Protein AF-A0A972CD49-F1 (afdb_monomer)

Foldseek 3Di:
DVVVVQVPDPPPDPVVVLVVVLVVLVVVLVVQALQAPQLLLVLVLLVVQVQADLVSFAACVRSVNVPPVSNVVCPPPPHPSCVFKPKDQPCPPPPPVVVVPVVVVDPDSRRITIGGHPVCVVVSCVRRVPDGQDNVNSVVSSVVSVVVVVCCVPVVVVVVVVVVVVVVVVCVVVVD

Radius of gyration: 26.84 Å; Cα contacts (8 Å, |Δi|>4): 143; chains: 1; bounding box: 50×37×86 Å

Sequence (176 aa):
MIFSELLTSPEMSLELVLWSMFAGIIAASFMAVYNRHVPGKIVRLLYSREAHSPADSLTLEELGVAKNLLIRWSLRRGSSLLKVVHEFDPFAGNAALRAANPKSRKRNLRLLRFYIPPEVHERAEFMYIREGTSLLMALISVAVFLGVVFFCLVAIPGLIDLLTALFREIEIFFGV

Solvent-accessible surface area (backbone atoms only — not comparable to fu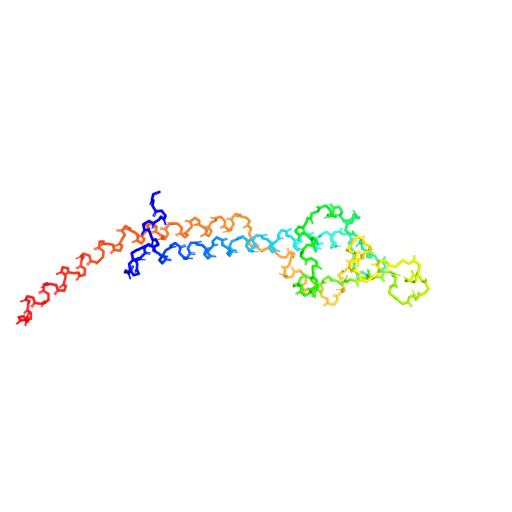ll-atom values): 10124 Å² total; per-residue (Å²): 118,71,75,65,58,67,76,69,57,90,62,91,45,70,65,56,56,52,53,53,52,50,52,50,52,52,54,51,36,53,50,49,42,46,57,48,58,38,53,15,48,54,53,51,51,38,59,76,64,66,14,45,39,84,87,51,37,42,30,34,63,83,70,71,48,63,84,41,63,66,46,60,55,45,64,38,91,90,33,78,50,58,78,42,41,44,80,44,54,92,59,72,87,42,69,72,67,45,66,78,41,88,66,69,88,54,88,53,66,74,73,33,21,38,22,36,47,74,92,37,42,66,60,42,36,68,72,43,64,49,89,71,72,44,72,65,54,40,50,48,54,53,53,52,49,52,51,50,52,53,46,48,70,61,49,47,59,58,50,50,53,53,51,52,51,51,51,52,52,50,36,66,73,70,72,108

Secondary structure (DSSP, 8-state):
-HHHHTTT-SS--HHHHHHHHHHHHHHHHHHHHHHHHTHHHHHHHHHHTT--SSTT-EETTTTT-TT-HHHHHHTSTT-GGGGTSEEE-TTTT-HHHHHT-TTTTS--TTT-EEE--GGGHHHHIIIIIS----HHHHHHHHHHHHHHHHHHHHHHHHHHHHHHHHHHHHHHHHT-

pLDDT: mean 77.52, std 11.03, range [45.72, 91.62]

Structure (mmCIF, N/CA/C/O backbone):
data_AF-A0A972CD49-F1
#
_entry.id   AF-A0A972CD49-F1
#
loop_
_atom_site.group_PDB
_atom_site.id
_atom_site.type_symbol
_atom_site.label_atom_id
_atom_site.label_alt_id
_atom_site.label_comp_id
_atom_site.label_asym_id
_atom_site.label_entity_id
_atom_site.label_seq_id
_atom_site.pdbx_PDB_ins_code
_atom_site.Cartn_x
_atom_site.Cartn_y
_atom_site.Cartn_z
_atom_site.occupancy
_atom_site.B_iso_or_equiv
_atom_site.auth_seq_id
_atom_site.auth_comp_id
_atom_site.auth_asym_id
_atom_site.auth_atom_id
_atom_site.pdbx_PDB_model_num
ATOM 1 N N . MET A 1 1 ? -20.581 20.398 13.019 1.00 45.72 1 MET A N 1
ATOM 2 C CA . MET A 1 1 ? -20.721 20.790 14.435 1.00 45.72 1 MET A CA 1
ATOM 3 C C . MET A 1 1 ? -19.958 19.834 15.356 1.00 45.72 1 MET A C 1
ATOM 5 O O . MET A 1 1 ? -19.209 20.319 16.179 1.00 45.72 1 MET A O 1
ATOM 9 N N . ILE A 1 2 ? -20.005 18.513 15.124 1.00 57.56 2 ILE A N 1
ATOM 10 C CA . ILE A 1 2 ? -19.281 17.486 15.915 1.00 57.56 2 ILE A CA 1
ATOM 11 C C . ILE A 1 2 ? -17.739 17.622 15.858 1.00 57.56 2 ILE A C 1
ATOM 13 O O . ILE A 1 2 ? -17.057 17.519 16.867 1.00 57.56 2 ILE A O 1
ATOM 17 N N . PHE A 1 3 ? -17.166 17.916 14.685 1.00 51.25 3 PHE A N 1
ATOM 18 C CA . PHE A 1 3 ? -15.704 17.890 14.481 1.00 51.25 3 PHE A CA 1
ATOM 19 C C . PHE A 1 3 ? -14.930 19.020 15.189 1.00 51.25 3 PHE A C 1
ATOM 21 O O . PHE A 1 3 ? -13.738 18.886 15.447 1.00 51.25 3 PHE A O 1
ATOM 28 N N . SER A 1 4 ? -15.589 20.148 15.464 1.00 53.38 4 SER A N 1
ATOM 29 C CA . SER A 1 4 ? -14.975 21.320 16.100 1.00 53.38 4 SER A CA 1
ATOM 30 C C . SER A 1 4 ? -14.944 21.211 17.625 1.00 53.38 4 SER A C 1
ATOM 32 O O . SER A 1 4 ? -13.962 21.632 18.229 1.00 53.38 4 SER A O 1
ATOM 34 N N . GLU A 1 5 ? -15.971 20.606 18.231 1.00 58.91 5 GLU A N 1
ATOM 35 C CA . GLU A 1 5 ? -16.025 20.376 19.683 1.00 58.91 5 GLU A CA 1
ATOM 36 C C . GLU A 1 5 ? -15.025 19.295 20.122 1.00 58.91 5 GLU A C 1
ATOM 38 O O . GLU A 1 5 ? -14.377 19.437 21.156 1.00 58.91 5 GLU A O 1
ATOM 43 N N . LEU A 1 6 ? -14.783 18.292 19.269 1.00 53.88 6 LEU A N 1
ATOM 44 C CA . LEU A 1 6 ? -13.798 17.229 19.504 1.00 53.88 6 LEU A CA 1
ATOM 45 C C . LEU A 1 6 ? -12.354 17.741 19.678 1.00 53.88 6 LEU A C 1
ATOM 47 O O . LEU A 1 6 ? -11.553 17.135 20.384 1.00 53.88 6 LEU A O 1
ATOM 51 N N . LEU A 1 7 ? -11.999 18.843 19.012 1.00 54.44 7 LEU A N 1
ATOM 52 C CA . LEU A 1 7 ? -10.638 19.394 19.022 1.00 54.44 7 LEU A CA 1
ATOM 53 C C . LEU A 1 7 ? -10.369 20.342 20.204 1.00 54.44 7 LEU A C 1
ATOM 55 O O . LEU A 1 7 ? -9.234 20.789 20.357 1.00 54.44 7 LEU A O 1
ATOM 59 N N . THR A 1 8 ? -11.384 20.680 21.011 1.00 56.78 8 THR A N 1
ATOM 60 C CA . THR A 1 8 ? -11.285 21.734 22.042 1.00 56.78 8 THR A CA 1
ATOM 61 C C . THR A 1 8 ? -11.463 21.264 23.488 1.00 56.78 8 THR A C 1
ATOM 63 O O . THR A 1 8 ? -11.230 22.061 24.397 1.00 56.78 8 THR A O 1
ATOM 66 N N . SER A 1 9 ? -11.797 19.996 23.747 1.00 51.41 9 SER A N 1
ATOM 67 C CA . SER A 1 9 ? -11.865 19.458 25.114 1.00 51.41 9 SER A CA 1
ATOM 68 C C . SER A 1 9 ? -10.477 19.012 25.631 1.00 51.41 9 SER A C 1
ATOM 70 O O . SER A 1 9 ? -9.834 18.196 24.971 1.00 51.41 9 SER A O 1
ATOM 72 N N . PRO A 1 10 ? -10.008 19.510 26.797 1.00 57.31 10 PRO A N 1
ATOM 73 C CA . PRO A 1 10 ? -8.659 19.255 27.327 1.00 57.31 10 PRO A CA 1
ATOM 74 C C . PRO A 1 10 ? -8.485 17.890 28.023 1.00 57.31 10 PRO A C 1
ATOM 76 O O . PRO A 1 10 ? -7.359 17.489 28.307 1.00 57.31 10 PRO A O 1
ATOM 79 N N . GLU A 1 11 ? -9.571 17.153 28.260 1.00 57.53 11 GLU A N 1
ATOM 80 C CA . GLU A 1 11 ? -9.544 15.752 28.689 1.00 57.53 11 GLU A CA 1
ATOM 81 C C . GLU A 1 11 ? -9.317 14.877 27.442 1.00 57.53 11 GLU A C 1
ATOM 83 O O . GLU A 1 11 ? -10.042 15.043 26.458 1.00 57.53 11 GLU A O 1
ATOM 88 N N . MET A 1 12 ? -8.348 13.949 27.429 1.00 61.06 12 MET A N 1
ATOM 89 C CA . MET A 1 12 ? -8.206 12.998 26.311 1.00 61.06 12 MET A CA 1
ATOM 90 C C . MET A 1 12 ? -9.439 12.088 26.246 1.00 61.06 12 MET A C 1
ATOM 92 O O . MET A 1 12 ? -9.473 11.015 26.849 1.00 61.06 12 MET A O 1
ATOM 96 N N . SER A 1 13 ? -10.470 12.530 25.530 1.00 74.62 13 SER A N 1
ATOM 97 C CA . SER A 1 13 ? -11.718 11.798 25.411 1.00 74.62 13 SER A CA 1
ATOM 98 C C . SER A 1 13 ? -11.481 10.520 24.608 1.00 74.62 13 SER A C 1
ATOM 100 O O . SER A 1 13 ? -10.757 10.498 23.608 1.00 74.62 13 SER A O 1
ATOM 102 N N . LEU A 1 14 ? -12.109 9.429 25.047 1.00 72.94 14 LEU A N 1
ATOM 103 C CA . LEU A 1 14 ? -12.148 8.151 24.333 1.00 72.94 14 LEU A CA 1
ATOM 104 C C . LEU A 1 14 ? -12.522 8.345 22.850 1.00 72.94 14 LEU A C 1
ATOM 106 O O . LEU A 1 14 ? -12.003 7.657 21.976 1.00 72.94 14 LEU A O 1
ATOM 110 N N . 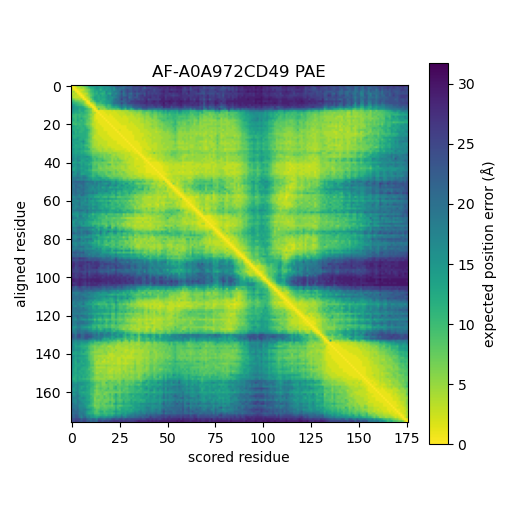GLU A 1 15 ? -13.339 9.355 22.559 1.00 75.31 15 GLU A N 1
ATOM 111 C CA . GLU A 1 15 ? -13.686 9.778 21.208 1.00 75.31 15 GLU A CA 1
ATOM 112 C C . GLU A 1 15 ? -12.462 10.197 20.368 1.00 75.31 15 GLU A C 1
ATOM 114 O O . GLU A 1 15 ? -12.288 9.698 19.254 1.00 75.31 15 GLU A O 1
ATOM 119 N N . LEU A 1 16 ? -11.565 11.042 20.894 1.00 80.56 16 LEU A N 1
ATOM 120 C CA . LEU A 1 16 ? -10.356 11.482 20.182 1.00 80.56 16 LEU A CA 1
ATOM 121 C C . LEU A 1 16 ? -9.418 10.304 19.868 1.00 80.56 16 LEU A C 1
ATOM 123 O O . LEU A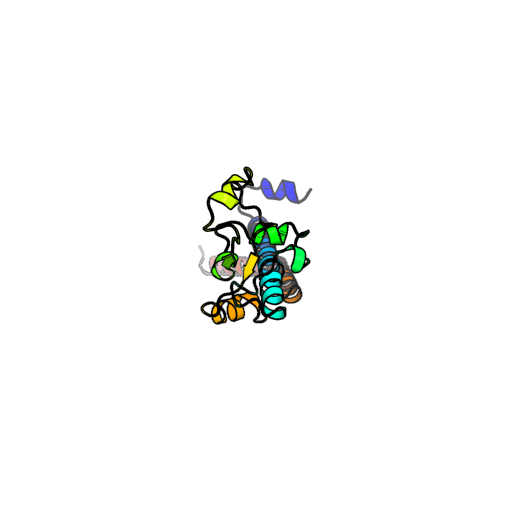 1 16 ? -8.867 10.212 18.765 1.00 80.56 16 L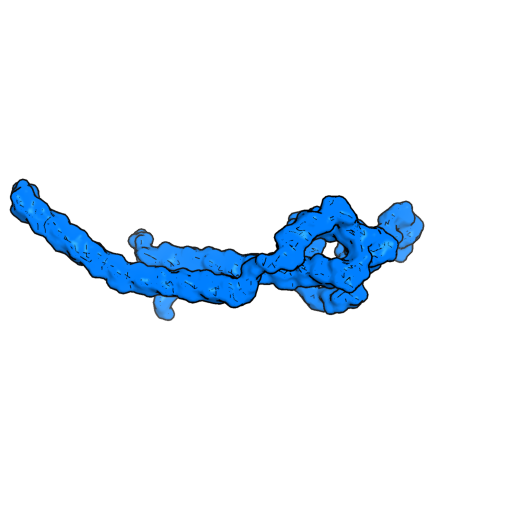EU A O 1
ATOM 127 N N . VAL A 1 17 ? -9.272 9.371 20.816 1.00 83.56 17 VAL A N 1
ATOM 128 C CA . VAL A 1 17 ? -8.477 8.148 20.625 1.00 83.56 17 VAL A CA 1
ATOM 129 C C . VAL A 1 17 ? -9.060 7.309 19.488 1.00 83.56 17 VAL A C 1
ATOM 131 O O . VAL A 1 17 ? -8.327 6.939 18.565 1.00 83.56 17 VAL A O 1
ATOM 134 N N . LEU A 1 18 ? -10.375 7.077 19.495 1.00 83.44 18 LEU A N 1
ATOM 135 C CA . LEU A 1 18 ? -11.063 6.298 18.462 1.00 83.44 18 LEU A CA 1
ATOM 136 C C . LEU A 1 18 ? -10.937 6.944 17.075 1.00 83.44 18 LEU A C 1
ATOM 138 O O . LEU A 1 18 ? -10.644 6.243 16.103 1.00 83.44 18 LEU A O 1
ATOM 142 N N . TRP A 1 19 ? -11.073 8.269 16.975 1.00 81.44 19 TRP A N 1
ATOM 143 C CA . TRP A 1 19 ? -10.892 8.991 15.710 1.00 81.44 19 TRP A CA 1
ATOM 144 C C . TRP A 1 19 ? -9.453 8.930 15.187 1.00 81.44 19 TRP A C 1
ATOM 146 O O . TRP A 1 19 ? -9.248 8.760 13.981 1.00 81.44 19 TRP A O 1
ATOM 156 N N . SER A 1 20 ? -8.449 9.009 16.067 1.00 86.94 20 SER A N 1
ATOM 157 C CA . SER A 1 20 ? -7.043 8.878 15.660 1.00 86.94 20 SER A CA 1
ATOM 158 C C . SER A 1 20 ? -6.723 7.471 15.131 1.00 86.94 20 SER A C 1
ATOM 160 O O . SER A 1 20 ? -6.082 7.327 14.085 1.00 86.94 20 SER A O 1
ATOM 162 N N . MET A 1 21 ? -7.249 6.427 15.784 1.00 85.94 21 MET A N 1
ATOM 163 C CA . MET A 1 21 ? -7.128 5.042 15.323 1.00 85.94 21 MET A CA 1
ATOM 164 C C . MET A 1 21 ? -7.852 4.828 13.992 1.00 85.94 21 MET A C 1
ATOM 166 O O . MET A 1 21 ? -7.298 4.205 13.083 1.00 85.94 21 MET A O 1
ATOM 170 N N . PHE A 1 22 ? -9.054 5.393 13.844 1.00 86.06 22 PHE A N 1
ATOM 171 C CA . PHE A 1 22 ? -9.818 5.333 12.600 1.00 86.06 22 PHE A CA 1
ATOM 172 C C . PHE A 1 22 ? -9.036 5.930 11.427 1.00 86.06 22 PHE A C 1
ATOM 174 O O . PHE A 1 22 ? -8.904 5.294 10.378 1.00 86.06 22 PHE A O 1
ATOM 181 N N . ALA A 1 23 ? -8.450 7.114 11.620 1.00 87.31 23 ALA A N 1
ATOM 182 C CA . ALA A 1 23 ? -7.615 7.757 10.611 1.00 87.31 23 ALA A CA 1
ATOM 183 C C . ALA A 1 23 ? -6.408 6.882 10.225 1.00 87.31 23 ALA A C 1
ATOM 185 O O . ALA A 1 23 ? -6.115 6.722 9.036 1.00 87.31 23 ALA A O 1
ATOM 186 N N . GLY A 1 24 ? -5.750 6.257 11.209 1.00 90.69 24 GLY A N 1
ATOM 187 C CA . GLY A 1 24 ? -4.644 5.324 10.975 1.00 90.69 24 GLY A CA 1
ATOM 188 C C . GLY A 1 24 ? -5.053 4.104 10.145 1.00 90.69 24 GLY A C 1
ATOM 189 O O . GLY A 1 24 ? -4.356 3.734 9.198 1.00 90.69 24 GLY A O 1
ATOM 190 N N . ILE A 1 25 ? -6.212 3.513 10.437 1.00 89.38 25 ILE A N 1
ATOM 191 C CA . ILE A 1 25 ? -6.727 2.333 9.725 1.00 89.38 25 ILE A CA 1
ATOM 192 C C . ILE A 1 25 ? -7.148 2.677 8.303 1.00 89.38 25 ILE A C 1
ATOM 194 O O . ILE A 1 25 ? -6.857 1.911 7.379 1.00 89.38 25 ILE A O 1
ATOM 198 N N . ILE A 1 26 ? -7.774 3.837 8.097 1.00 87.75 26 ILE A N 1
ATOM 199 C CA . ILE A 1 26 ? -8.073 4.335 6.753 1.00 87.75 26 ILE A CA 1
ATOM 200 C C . ILE A 1 26 ? -6.772 4.491 5.960 1.00 87.75 26 ILE A C 1
ATOM 202 O O . ILE A 1 26 ? -6.656 3.948 4.859 1.00 87.75 26 ILE A O 1
ATOM 206 N N . ALA A 1 27 ? -5.775 5.179 6.523 1.00 89.12 27 ALA A N 1
ATOM 207 C CA . ALA A 1 27 ? -4.492 5.393 5.859 1.00 89.12 27 ALA A CA 1
ATOM 208 C C . ALA A 1 27 ? -3.786 4.066 5.522 1.00 89.12 27 ALA A C 1
ATOM 210 O O . ALA A 1 27 ? -3.308 3.886 4.398 1.00 89.12 27 ALA A O 1
ATOM 211 N N . ALA A 1 28 ? -3.776 3.110 6.455 1.00 87.44 28 ALA A N 1
ATOM 212 C CA . ALA A 1 28 ? -3.213 1.778 6.248 1.00 87.44 28 ALA A CA 1
ATOM 213 C C . ALA A 1 28 ? -3.956 0.999 5.151 1.00 87.44 28 ALA A C 1
ATOM 215 O O . ALA A 1 28 ? -3.322 0.399 4.281 1.00 87.44 28 ALA A O 1
ATOM 216 N N . SER A 1 29 ? -5.288 1.065 5.140 1.00 85.38 29 SER A N 1
ATOM 217 C CA . SER A 1 29 ? -6.132 0.418 4.129 1.00 85.38 29 SER A CA 1
ATOM 218 C C . SER A 1 29 ? -5.855 0.982 2.736 1.00 85.38 29 SER A C 1
ATOM 220 O O . SER A 1 29 ? -5.619 0.221 1.794 1.00 85.38 29 SER A O 1
ATOM 222 N N . PHE A 1 30 ? -5.786 2.312 2.605 1.00 86.06 30 PHE A N 1
ATOM 223 C CA . PHE A 1 30 ? -5.401 2.964 1.352 1.00 86.06 30 PHE A CA 1
ATOM 224 C C . PHE A 1 30 ? -4.001 2.543 0.897 1.00 86.06 30 PHE A C 1
ATOM 226 O O . PHE A 1 30 ? -3.817 2.224 -0.279 1.00 86.06 30 PHE A O 1
ATOM 233 N N . MET A 1 31 ? -3.026 2.482 1.809 1.00 84.81 31 MET A N 1
ATOM 234 C CA . MET A 1 31 ? -1.665 2.044 1.486 1.00 84.81 31 MET A CA 1
ATOM 235 C C . MET A 1 31 ? -1.598 0.578 1.043 1.00 84.81 31 MET A C 1
ATOM 237 O O . MET A 1 31 ? -0.905 0.264 0.072 1.00 84.81 31 MET A O 1
ATOM 241 N N . ALA A 1 32 ? -2.339 -0.319 1.694 1.00 84.44 32 ALA A N 1
ATOM 242 C CA . ALA A 1 32 ? -2.411 -1.727 1.310 1.00 84.44 32 ALA A CA 1
ATOM 243 C C . ALA A 1 32 ? -3.001 -1.891 -0.102 1.00 84.44 32 ALA A C 1
ATOM 245 O O . ALA A 1 32 ? -2.435 -2.583 -0.956 1.00 84.44 32 ALA A O 1
ATOM 246 N N . VAL A 1 33 ? -4.098 -1.183 -0.381 1.00 83.12 33 VAL A N 1
ATOM 247 C CA . VAL A 1 33 ? -4.743 -1.174 -1.699 1.00 83.12 33 VAL A CA 1
ATOM 248 C C . VAL A 1 33 ? -3.824 -0.584 -2.767 1.00 83.12 33 VAL A C 1
ATOM 250 O O . VAL A 1 33 ? -3.688 -1.175 -3.846 1.00 83.12 33 VAL A O 1
ATOM 253 N N . TYR A 1 34 ? -3.168 0.540 -2.470 1.00 83.81 34 TYR A N 1
ATOM 254 C CA . TYR A 1 34 ? -2.211 1.192 -3.359 1.00 83.81 34 TYR A CA 1
ATOM 255 C C . TYR A 1 34 ? -1.065 0.246 -3.732 1.00 83.81 34 TYR A C 1
ATOM 257 O O . TYR A 1 34 ? -0.816 0.033 -4.921 1.00 83.81 34 TYR A O 1
ATOM 265 N N . ASN A 1 35 ? -0.425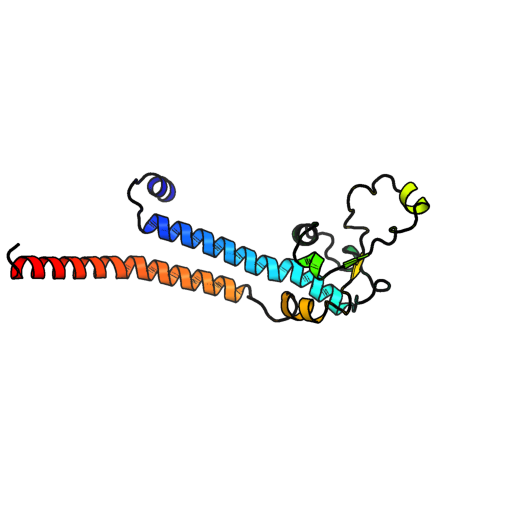 -0.385 -2.741 1.00 80.88 35 ASN A N 1
ATOM 266 C CA . ASN A 1 35 ? 0.678 -1.323 -2.964 1.00 80.88 35 ASN A CA 1
ATOM 267 C C . ASN A 1 35 ? 0.254 -2.537 -3.804 1.00 80.88 35 ASN A C 1
ATOM 269 O O . ASN A 1 35 ? 1.044 -3.039 -4.599 1.00 80.88 35 ASN A O 1
ATOM 273 N N . ARG A 1 36 ? -1.000 -2.988 -3.715 1.00 79.94 36 ARG A N 1
ATOM 274 C CA . ARG A 1 36 ? -1.480 -4.081 -4.573 1.00 79.94 36 ARG A CA 1
ATOM 275 C C . ARG A 1 36 ? -1.748 -3.646 -6.013 1.00 79.94 36 ARG A C 1
ATOM 277 O O . ARG A 1 36 ? -1.417 -4.383 -6.945 1.00 79.94 36 ARG A O 1
ATOM 284 N N . HIS A 1 37 ? -2.410 -2.507 -6.208 1.00 79.56 37 HIS A N 1
ATOM 285 C CA . HIS A 1 37 ? -2.939 -2.127 -7.524 1.00 79.56 37 HIS A CA 1
ATOM 286 C C . HIS A 1 37 ? -1.933 -1.374 -8.380 1.00 79.56 37 HIS A C 1
ATOM 288 O O . HIS A 1 37 ? -1.977 -1.488 -9.602 1.00 79.56 37 HIS A O 1
ATOM 294 N N . VAL A 1 38 ? -1.042 -0.599 -7.766 1.00 84.19 38 VAL A N 1
ATOM 295 C CA . VAL A 1 38 ? -0.147 0.286 -8.510 1.00 84.19 38 VAL A CA 1
ATOM 296 C C . VAL A 1 38 ? 1.137 -0.450 -8.910 1.00 84.19 38 VAL A C 1
ATOM 298 O O . VAL A 1 38 ? 1.273 -0.757 -10.096 1.00 84.19 38 VAL A O 1
ATOM 301 N N . PRO A 1 39 ? 2.049 -0.822 -7.989 1.00 81.06 39 PRO A N 1
ATOM 302 C CA . PRO A 1 39 ? 3.258 -1.547 -8.367 1.00 81.06 39 PRO A CA 1
ATOM 303 C C . PRO A 1 39 ? 2.952 -2.988 -8.805 1.00 81.06 39 PRO A C 1
ATOM 305 O O . PRO A 1 39 ? 3.534 -3.461 -9.779 1.00 81.06 39 PRO A O 1
ATOM 308 N N . GLY A 1 40 ? 1.972 -3.654 -8.180 1.00 81.38 40 GLY A N 1
ATOM 309 C CA . GLY A 1 40 ? 1.590 -5.020 -8.548 1.00 81.38 40 GLY A CA 1
ATOM 310 C C . GLY A 1 40 ? 1.064 -5.161 -9.980 1.00 81.38 40 GLY A C 1
ATOM 311 O O . GLY A 1 40 ? 1.345 -6.161 -10.635 1.00 81.38 40 GLY A O 1
ATOM 312 N N . LYS A 1 41 ? 0.363 -4.149 -10.515 1.00 83.69 41 LYS A N 1
ATOM 313 C CA . LYS A 1 41 ? -0.100 -4.163 -11.913 1.00 83.69 41 LYS A CA 1
ATOM 314 C C . LYS A 1 41 ? 1.065 -4.126 -12.900 1.00 83.69 41 LYS A C 1
ATOM 316 O O . LYS A 1 41 ? 1.012 -4.820 -13.906 1.00 83.69 41 LYS A O 1
ATOM 321 N N . ILE A 1 42 ? 2.112 -3.351 -12.612 1.00 86.06 42 ILE A N 1
ATOM 322 C CA . ILE A 1 42 ? 3.301 -3.256 -13.474 1.00 86.06 42 ILE A CA 1
ATOM 323 C C . ILE A 1 42 ? 4.028 -4.599 -13.505 1.00 86.06 42 ILE A C 1
ATOM 325 O O . ILE A 1 42 ? 4.308 -5.110 -14.583 1.00 86.06 42 ILE A O 1
ATOM 329 N N . VAL A 1 43 ? 4.279 -5.185 -12.330 1.00 85.50 43 VAL A N 1
ATOM 330 C CA . VAL A 1 43 ? 4.981 -6.471 -12.212 1.00 85.50 43 VAL A CA 1
ATOM 331 C C . VAL A 1 43 ? 4.214 -7.576 -12.935 1.00 85.50 43 VAL A C 1
ATOM 333 O O . VAL A 1 43 ? 4.799 -8.283 -13.746 1.00 85.50 43 VAL A O 1
ATOM 336 N N . ARG A 1 44 ? 2.894 -7.678 -12.726 1.00 85.38 44 ARG A N 1
ATOM 337 C CA . ARG A 1 44 ? 2.058 -8.671 -13.422 1.00 85.38 44 ARG A CA 1
ATOM 338 C C . ARG A 1 44 ? 2.026 -8.466 -14.936 1.00 85.38 44 ARG A C 1
ATOM 340 O O . ARG A 1 44 ? 2.033 -9.449 -15.665 1.00 85.38 44 ARG A O 1
ATOM 347 N N . LEU A 1 45 ? 2.015 -7.218 -15.414 1.00 84.62 45 LEU A N 1
ATOM 348 C CA . LEU A 1 45 ? 2.070 -6.935 -16.851 1.00 84.62 45 LEU A CA 1
ATOM 349 C C . LEU A 1 45 ? 3.425 -7.312 -17.459 1.00 84.62 45 LEU A C 1
ATOM 351 O O . LEU A 1 45 ? 3.448 -7.917 -18.527 1.00 84.62 45 LEU A O 1
ATOM 355 N N . LEU A 1 46 ? 4.531 -7.012 -16.774 1.00 85.94 46 LEU A N 1
ATOM 356 C CA . LEU A 1 46 ? 5.873 -7.417 -17.205 1.00 85.94 46 LEU A CA 1
ATOM 357 C C . LEU A 1 46 ? 6.010 -8.944 -17.256 1.00 85.94 46 LEU A C 1
ATOM 359 O O . LEU A 1 46 ? 6.509 -9.468 -18.244 1.00 85.94 46 LEU A O 1
ATOM 363 N N . TYR A 1 47 ? 5.482 -9.651 -16.253 1.00 84.44 47 TYR A N 1
ATOM 364 C CA . TYR A 1 47 ? 5.418 -11.115 -16.254 1.00 84.44 47 TYR A CA 1
ATOM 365 C C . TYR A 1 47 ? 4.543 -11.669 -17.383 1.00 84.44 47 TYR A C 1
ATOM 367 O O . TYR A 1 47 ? 4.950 -12.590 -18.075 1.00 84.44 47 TYR A O 1
ATOM 375 N N . SER A 1 48 ? 3.364 -11.086 -17.626 1.00 84.69 48 SER A N 1
ATOM 376 C CA . SER A 1 48 ? 2.467 -11.540 -18.704 1.00 84.69 48 SER A CA 1
ATOM 377 C C . SER A 1 48 ? 3.035 -11.347 -20.113 1.00 84.69 48 SER A C 1
ATOM 379 O O . SER A 1 48 ? 2.510 -11.904 -21.071 1.00 84.69 48 SER A O 1
ATOM 381 N N . ARG A 1 49 ? 4.067 -10.509 -20.247 1.00 85.06 49 ARG A N 1
ATOM 382 C CA . ARG A 1 49 ? 4.765 -10.222 -21.502 1.00 85.06 49 ARG A CA 1
ATOM 383 C C . ARG A 1 49 ? 6.166 -10.839 -21.541 1.00 85.06 49 ARG A C 1
ATOM 385 O O . ARG A 1 49 ? 6.927 -10.486 -22.431 1.00 85.06 49 ARG A O 1
ATOM 392 N N . GLU A 1 50 ? 6.494 -11.698 -20.573 1.00 83.12 50 GLU A N 1
ATOM 393 C CA . GLU A 1 50 ? 7.771 -12.419 -20.469 1.00 83.12 50 GLU A CA 1
ATOM 394 C C . GLU A 1 50 ? 9.012 -11.503 -20.506 1.00 83.12 50 GLU A C 1
ATOM 396 O O . GLU A 1 50 ? 10.088 -11.890 -20.956 1.00 83.12 50 GLU A O 1
ATOM 401 N N . ALA A 1 51 ? 8.884 -10.272 -19.995 1.00 82.94 51 ALA A N 1
ATOM 402 C CA . ALA A 1 51 ? 9.951 -9.268 -19.990 1.00 82.94 51 ALA A CA 1
ATOM 403 C C . ALA A 1 51 ? 10.998 -9.556 -18.893 1.00 82.94 51 ALA A C 1
ATOM 405 O O . ALA A 1 51 ? 11.094 -8.840 -17.886 1.00 82.94 51 ALA A O 1
ATOM 406 N N . HIS A 1 52 ? 11.769 -10.628 -19.089 1.00 82.31 52 HIS A N 1
ATOM 407 C CA . HIS A 1 52 ? 12.738 -11.167 -18.125 1.00 82.31 52 HIS A CA 1
ATOM 408 C C . HIS A 1 52 ? 14.198 -10.862 -18.470 1.00 82.31 52 HIS A C 1
ATOM 410 O O . HIS A 1 52 ? 15.108 -11.119 -17.681 1.00 82.31 52 HIS A O 1
ATOM 416 N N . SER A 1 53 ? 14.431 -10.277 -19.643 1.00 78.94 53 SER A N 1
ATOM 417 C CA . SER A 1 53 ? 15.759 -9.937 -20.136 1.00 78.94 53 SER A CA 1
ATOM 418 C C . SER A 1 53 ? 15.842 -8.456 -20.539 1.00 78.94 53 SER A C 1
ATOM 420 O O . SER A 1 53 ? 14.820 -7.828 -20.830 1.00 78.94 53 SER A O 1
ATOM 422 N N . PRO A 1 54 ? 17.051 -7.868 -20.603 1.00 77.00 54 PRO A N 1
ATOM 423 C CA . PRO A 1 54 ? 17.235 -6.528 -21.159 1.00 77.00 54 PRO A CA 1
ATOM 424 C C . PRO A 1 54 ? 16.781 -6.410 -22.625 1.00 77.00 54 PRO A C 1
ATOM 426 O O . PRO A 1 54 ? 16.350 -5.332 -23.043 1.00 77.00 54 PRO A O 1
ATOM 429 N N . ALA A 1 55 ? 16.863 -7.503 -23.396 1.00 77.38 55 ALA A N 1
ATOM 430 C CA . ALA A 1 55 ? 16.446 -7.549 -24.798 1.00 77.38 55 ALA A CA 1
ATOM 431 C C . ALA A 1 55 ? 14.918 -7.454 -24.940 1.00 77.38 55 ALA A C 1
ATOM 433 O O . ALA A 1 55 ? 14.431 -6.732 -25.810 1.00 77.38 55 ALA A O 1
ATOM 434 N N . ASP A 1 56 ? 14.187 -8.070 -24.010 1.00 81.44 56 ASP A N 1
ATOM 435 C CA . ASP A 1 56 ? 12.717 -8.109 -23.970 1.00 81.44 56 ASP A CA 1
ATOM 436 C C . ASP A 1 56 ? 12.121 -6.985 -23.104 1.00 81.44 56 ASP A C 1
ATOM 438 O O . ASP A 1 56 ? 10.984 -7.052 -22.638 1.00 81.44 56 ASP A O 1
ATOM 442 N N . SER A 1 57 ? 12.905 -5.937 -22.840 1.00 81.44 57 SER A N 1
ATOM 443 C CA . SER A 1 57 ? 12.493 -4.834 -21.975 1.00 81.44 57 SER A CA 1
ATOM 444 C C . SER A 1 57 ? 11.401 -3.971 -22.619 1.00 81.44 57 SER A C 1
ATOM 446 O O . SER A 1 57 ? 11.479 -3.580 -23.786 1.00 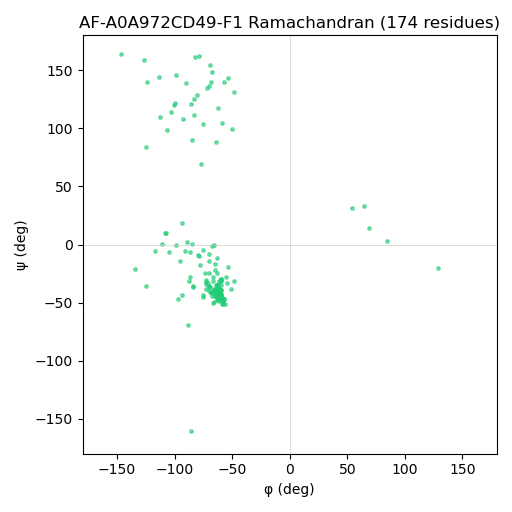81.44 57 SER A O 1
ATOM 448 N N . LEU A 1 58 ? 10.388 -3.607 -21.829 1.00 83.00 58 LEU A N 1
ATOM 449 C CA . LEU A 1 58 ? 9.203 -2.893 -22.318 1.00 83.00 58 LEU A CA 1
ATOM 450 C C . LEU A 1 58 ? 9.114 -1.478 -21.754 1.00 83.00 58 LEU A C 1
ATOM 452 O O . LEU A 1 58 ? 9.447 -1.212 -20.596 1.00 83.00 58 LEU A O 1
ATOM 456 N N . THR A 1 59 ? 8.627 -0.553 -22.571 1.00 84.38 59 THR A N 1
ATOM 457 C CA . THR A 1 59 ? 8.312 0.816 -22.145 1.00 84.38 59 THR A CA 1
ATOM 458 C C . THR A 1 59 ? 6.939 0.887 -21.471 1.00 84.38 59 THR A C 1
ATOM 460 O O . THR A 1 59 ? 6.063 0.042 -21.661 1.00 84.38 59 THR A O 1
ATOM 463 N N . LEU A 1 60 ? 6.693 1.954 -20.702 1.00 81.94 60 LEU A N 1
ATOM 464 C CA . LEU A 1 60 ? 5.374 2.192 -20.092 1.00 81.94 60 LEU A CA 1
ATOM 465 C C . LEU A 1 60 ? 4.256 2.411 -21.123 1.00 81.94 60 LEU A C 1
ATOM 467 O O . LEU A 1 60 ? 3.082 2.224 -20.790 1.00 81.94 60 LEU A O 1
ATOM 471 N N . GLU A 1 61 ? 4.605 2.853 -22.334 1.00 82.06 61 GLU A N 1
ATOM 472 C CA . GLU A 1 61 ? 3.659 3.049 -23.436 1.00 82.06 61 GLU A CA 1
ATOM 473 C C . GLU A 1 61 ? 3.251 1.697 -24.041 1.00 82.06 61 GLU A C 1
ATOM 475 O O . GLU A 1 61 ? 2.054 1.447 -24.174 1.00 82.06 61 GLU A O 1
ATOM 480 N N . GLU A 1 62 ? 4.203 0.783 -24.259 1.00 82.94 62 GLU A N 1
ATOM 481 C CA . GLU A 1 62 ? 3.939 -0.601 -24.701 1.00 82.94 62 GLU A CA 1
ATOM 482 C C . GLU A 1 62 ? 3.126 -1.402 -23.669 1.00 82.94 62 GLU A C 1
ATOM 484 O O . GLU A 1 62 ? 2.257 -2.197 -24.026 1.00 82.94 62 GLU A O 1
ATOM 489 N N . LEU A 1 63 ? 3.344 -1.146 -22.375 1.00 82.12 63 LEU A N 1
ATOM 490 C CA . LEU A 1 63 ? 2.575 -1.751 -21.279 1.00 82.12 63 LEU A CA 1
ATOM 491 C C . LEU A 1 63 ? 1.165 -1.140 -21.108 1.00 82.12 63 LEU A C 1
ATOM 493 O O . LEU A 1 63 ? 0.402 -1.590 -20.251 1.00 82.12 63 LEU A O 1
ATOM 497 N N . GLY A 1 64 ? 0.809 -0.092 -21.862 1.00 82.62 64 GLY A N 1
ATOM 498 C CA . GLY A 1 64 ? -0.504 0.565 -21.791 1.00 82.62 64 GLY A CA 1
ATOM 499 C C . GLY A 1 64 ? -0.773 1.332 -20.486 1.00 82.62 64 GLY A C 1
ATOM 500 O O . GLY A 1 64 ? -1.911 1.707 -20.201 1.00 82.62 64 GLY A O 1
ATOM 501 N N . VAL A 1 65 ? 0.258 1.582 -19.673 1.00 82.19 65 VAL A N 1
ATOM 502 C CA . VAL A 1 65 ? 0.144 2.203 -18.337 1.00 82.19 65 VAL A CA 1
ATOM 503 C C . VAL A 1 65 ? 0.737 3.610 -18.255 1.00 82.19 65 VAL A C 1
ATOM 505 O O . VAL A 1 65 ? 0.646 4.252 -17.208 1.00 82.19 65 VAL A O 1
ATOM 508 N N . ALA A 1 66 ? 1.277 4.140 -19.357 1.00 74.50 66 ALA A N 1
ATOM 509 C CA . ALA A 1 66 ? 1.929 5.452 -19.415 1.00 74.50 66 ALA A CA 1
ATOM 510 C C . ALA A 1 66 ? 1.067 6.633 -18.929 1.00 74.50 66 ALA A C 1
ATOM 512 O O . ALA A 1 66 ? 1.608 7.627 -18.439 1.00 74.50 66 ALA A O 1
ATOM 513 N N . LYS A 1 67 ? -0.265 6.542 -19.046 1.00 77.12 67 LYS A N 1
ATOM 514 C CA . LYS A 1 67 ? -1.193 7.606 -18.625 1.00 77.12 67 LYS A CA 1
ATOM 515 C C . LYS A 1 67 ? -1.420 7.652 -17.105 1.00 77.12 67 LYS A C 1
ATOM 517 O O . LYS A 1 67 ? -1.850 8.680 -16.590 1.00 77.12 67 LYS A O 1
ATOM 522 N N . ASN A 1 68 ? -1.101 6.585 -16.370 1.00 81.62 68 ASN A N 1
ATOM 523 C CA . ASN A 1 68 ? -1.406 6.493 -14.942 1.00 81.62 68 ASN A CA 1
ATOM 524 C C . ASN A 1 68 ? -0.334 7.191 -14.089 1.00 81.62 68 ASN A C 1
ATOM 526 O O . ASN A 1 68 ? 0.790 6.703 -13.950 1.00 81.62 68 ASN A O 1
ATOM 530 N N . LEU A 1 69 ? -0.696 8.310 -13.449 1.00 79.12 69 LEU A N 1
ATOM 531 C CA . LEU A 1 69 ? 0.229 9.078 -12.603 1.00 79.12 69 LEU A CA 1
ATOM 532 C C . LEU A 1 69 ? 0.747 8.277 -11.402 1.00 79.12 69 LEU A C 1
ATOM 534 O O . LEU A 1 69 ? 1.927 8.377 -11.076 1.00 79.12 69 LEU A O 1
ATOM 538 N N . LEU A 1 70 ? -0.102 7.458 -10.777 1.00 80.06 70 LEU A N 1
ATOM 539 C CA . LEU A 1 70 ? 0.278 6.644 -9.617 1.00 80.06 70 LEU A CA 1
ATOM 540 C C . LEU A 1 70 ? 1.371 5.626 -9.967 1.00 80.06 70 LEU A C 1
ATOM 542 O O . LEU A 1 70 ? 2.334 5.477 -9.227 1.00 80.06 70 LEU A O 1
ATOM 546 N N . ILE A 1 71 ? 1.267 4.996 -11.139 1.00 81.69 71 ILE A N 1
ATOM 547 C CA . ILE A 1 71 ? 2.267 4.057 -11.677 1.00 81.69 71 ILE A CA 1
ATOM 548 C C . ILE A 1 71 ? 3.589 4.787 -11.928 1.00 81.69 71 ILE A C 1
ATOM 550 O O . ILE A 1 71 ? 4.669 4.326 -11.564 1.00 81.69 71 ILE A O 1
ATOM 554 N N . ARG A 1 72 ? 3.519 5.990 -12.499 1.00 80.88 72 ARG A N 1
ATOM 555 C CA . ARG A 1 72 ? 4.708 6.820 -12.701 1.00 80.88 72 ARG A CA 1
ATOM 556 C C . ARG A 1 72 ? 5.358 7.226 -11.374 1.00 80.88 72 ARG A C 1
ATOM 558 O O . ARG A 1 72 ? 6.583 7.329 -11.297 1.00 80.88 72 ARG A O 1
ATOM 565 N N . TRP A 1 73 ? 4.550 7.448 -10.342 1.00 78.94 73 TRP A N 1
ATOM 566 C CA . TRP A 1 73 ? 5.020 7.776 -9.002 1.00 78.94 73 TRP A CA 1
ATOM 567 C C . TRP A 1 73 ? 5.630 6.564 -8.290 1.00 78.94 73 TRP A C 1
ATOM 569 O O . TRP A 1 73 ? 6.689 6.701 -7.679 1.00 78.94 73 TRP A O 1
ATOM 579 N N . SER A 1 74 ? 5.061 5.364 -8.458 1.00 81.38 74 SER A N 1
ATOM 580 C CA . SER A 1 74 ? 5.634 4.123 -7.919 1.00 81.38 74 SER A CA 1
ATOM 581 C C . SER A 1 74 ? 6.974 3.768 -8.550 1.00 81.38 74 SER A C 1
ATOM 583 O O . SER A 1 74 ? 7.760 3.053 -7.944 1.00 81.38 74 SER A O 1
ATOM 585 N N . LEU A 1 75 ? 7.270 4.283 -9.741 1.00 79.75 75 LEU A N 1
ATOM 586 C CA . LEU A 1 75 ? 8.565 4.112 -10.391 1.00 79.75 75 LEU A CA 1
ATOM 587 C C . LEU A 1 75 ? 9.599 5.151 -9.943 1.00 79.75 75 LEU A C 1
ATOM 589 O O . LEU A 1 75 ? 10.711 5.128 -10.456 1.00 79.75 75 LEU A O 1
ATOM 593 N N . ARG A 1 76 ? 9.294 6.094 -9.034 1.00 78.62 76 ARG A N 1
ATOM 594 C CA . ARG A 1 76 ? 10.254 7.081 -8.483 1.00 78.62 76 ARG A CA 1
ATOM 595 C C . ARG A 1 76 ? 11.500 6.398 -7.894 1.00 78.62 76 ARG A C 1
ATOM 597 O O . ARG A 1 76 ? 11.389 5.361 -7.255 1.00 78.62 76 ARG A O 1
ATOM 604 N N . ARG A 1 77 ? 12.681 7.021 -8.055 1.00 68.44 77 ARG A N 1
ATOM 605 C CA . ARG A 1 77 ? 13.934 6.569 -7.415 1.00 68.44 77 ARG A CA 1
ATOM 606 C C . ARG A 1 77 ? 13.726 6.307 -5.920 1.00 68.44 77 ARG A C 1
ATOM 608 O O . ARG A 1 77 ? 13.195 7.169 -5.221 1.00 68.44 77 ARG A O 1
ATOM 615 N N . GLY A 1 78 ? 14.181 5.143 -5.461 1.00 69.12 78 GLY A N 1
ATOM 616 C CA . GLY A 1 78 ? 14.078 4.715 -4.065 1.00 69.12 78 GLY A CA 1
ATOM 617 C C . GLY A 1 78 ? 12.750 4.053 -3.689 1.00 69.12 78 GLY A C 1
ATOM 618 O O . GLY A 1 78 ? 12.572 3.713 -2.522 1.00 69.12 78 GLY A O 1
ATOM 619 N N . SER A 1 79 ? 11.823 3.845 -4.633 1.00 78.38 79 SER A N 1
ATOM 620 C CA . SER A 1 79 ? 10.630 3.045 -4.351 1.00 78.38 79 SER A CA 1
ATOM 621 C C . SER A 1 79 ? 10.984 1.567 -4.154 1.00 78.38 79 SER A C 1
ATOM 623 O O . SER A 1 79 ? 11.974 1.063 -4.688 1.00 78.38 79 SER A O 1
ATOM 625 N N . SER A 1 80 ? 10.149 0.852 -3.399 1.00 75.81 80 SER A N 1
ATOM 626 C CA . SER A 1 80 ? 10.282 -0.598 -3.212 1.00 75.81 80 SER A CA 1
ATOM 627 C C . SER A 1 80 ? 10.186 -1.374 -4.528 1.00 75.81 80 SER A C 1
ATOM 629 O O . SER A 1 80 ? 10.867 -2.383 -4.676 1.00 75.81 80 SER A O 1
ATOM 631 N N . LEU A 1 81 ? 9.421 -0.866 -5.500 1.00 79.38 81 LEU A N 1
ATOM 632 C CA . LEU A 1 81 ? 9.245 -1.478 -6.817 1.00 79.38 81 LEU A CA 1
ATOM 633 C C . LEU A 1 81 ? 10.560 -1.563 -7.606 1.00 79.38 81 LEU A C 1
ATOM 635 O O . LEU A 1 81 ? 10.822 -2.577 -8.245 1.00 79.38 81 LEU A O 1
ATOM 639 N N . LEU A 1 82 ? 11.412 -0.536 -7.532 1.00 78.38 82 LEU A N 1
ATOM 640 C CA . LEU A 1 82 ? 12.705 -0.523 -8.234 1.00 78.38 82 LEU A CA 1
ATOM 641 C C . LEU A 1 82 ? 13.735 -1.504 -7.659 1.00 78.38 82 LEU A C 1
ATOM 643 O O . LEU A 1 82 ? 14.795 -1.683 -8.244 1.00 78.38 82 LEU A O 1
ATOM 647 N N . LYS A 1 83 ? 13.447 -2.141 -6.518 1.00 79.62 83 LYS A N 1
ATOM 648 C CA . LYS A 1 83 ? 14.273 -3.243 -5.997 1.00 79.62 83 LYS A CA 1
ATOM 649 C C . LYS A 1 83 ? 14.001 -4.571 -6.711 1.00 79.62 83 LYS A C 1
ATOM 651 O O . LYS A 1 83 ? 14.688 -5.546 -6.435 1.00 79.62 83 LYS A O 1
ATOM 656 N N . VAL A 1 84 ? 12.958 -4.618 -7.538 1.00 80.38 84 VAL A N 1
ATOM 657 C CA . VAL A 1 84 ? 12.481 -5.817 -8.238 1.00 80.38 84 VAL A CA 1
ATOM 658 C C . VAL A 1 84 ? 12.407 -5.576 -9.747 1.00 80.38 84 VAL A C 1
ATOM 660 O O . VAL A 1 84 ? 12.694 -6.467 -10.534 1.00 80.38 84 VAL A O 1
ATOM 663 N N . VAL A 1 85 ? 12.046 -4.364 -10.168 1.00 82.50 85 VAL A N 1
ATOM 664 C CA . VAL A 1 85 ? 12.010 -3.974 -11.580 1.00 82.50 85 VAL A CA 1
ATOM 665 C C . VAL A 1 85 ? 13.266 -3.177 -11.907 1.00 82.50 85 VAL A C 1
ATOM 667 O O . VAL A 1 85 ? 13.488 -2.109 -11.331 1.00 82.50 85 VAL A O 1
ATOM 670 N N . HIS A 1 86 ? 14.063 -3.677 -12.847 1.00 81.12 86 HIS A N 1
ATOM 671 C CA . HIS A 1 86 ? 15.285 -3.019 -13.288 1.00 81.12 86 HIS A CA 1
ATOM 672 C C . HIS A 1 86 ? 15.009 -2.067 -14.453 1.00 81.12 86 HIS A C 1
ATOM 674 O O . HIS A 1 86 ? 14.232 -2.353 -15.366 1.00 81.12 86 HIS A O 1
ATOM 680 N N . GLU A 1 87 ? 15.656 -0.904 -14.392 1.00 81.06 87 GLU A N 1
ATOM 681 C CA . GLU A 1 87 ? 15.635 0.110 -15.443 1.00 81.06 87 GLU A CA 1
ATOM 682 C C . GLU A 1 87 ? 16.730 -0.221 -16.465 1.00 81.06 87 GLU A C 1
ATOM 684 O O . GLU A 1 87 ? 17.913 -0.264 -16.121 1.00 81.06 87 GLU A O 1
ATOM 689 N N . PHE A 1 88 ? 16.348 -0.425 -17.723 1.00 77.00 88 PHE A N 1
ATOM 690 C CA . PHE A 1 88 ? 17.274 -0.433 -18.848 1.00 77.00 88 PHE A CA 1
ATOM 691 C C . PHE A 1 88 ? 17.133 0.890 -19.598 1.00 77.00 88 PHE A C 1
ATOM 693 O O . PHE A 1 88 ? 16.082 1.207 -20.165 1.00 77.00 88 PHE A O 1
ATOM 700 N N . ASP A 1 89 ? 18.196 1.689 -19.567 1.00 71.00 89 ASP A N 1
ATOM 701 C CA . ASP A 1 89 ? 18.306 2.875 -20.404 1.00 71.00 89 ASP A CA 1
ATOM 702 C C . ASP A 1 89 ? 19.039 2.476 -21.696 1.00 71.00 89 ASP A C 1
ATOM 704 O O . ASP A 1 89 ? 20.248 2.242 -21.648 1.00 71.00 89 ASP A O 1
ATOM 708 N N . PRO A 1 90 ? 18.352 2.400 -22.851 1.00 64.31 90 PRO A N 1
ATOM 709 C CA . PRO A 1 90 ? 18.982 2.038 -24.123 1.00 64.31 90 PRO A CA 1
ATOM 710 C C . PRO A 1 90 ? 20.056 3.044 -24.573 1.00 64.31 90 PRO A C 1
ATOM 712 O O . PRO A 1 90 ? 20.836 2.752 -25.476 1.00 64.31 90 PRO A O 1
ATOM 715 N N . PHE A 1 91 ? 20.134 4.219 -23.936 1.00 63.31 91 PHE A N 1
ATOM 716 C CA . PHE A 1 91 ? 21.162 5.231 -24.183 1.00 63.31 91 PHE A CA 1
ATOM 717 C C . PHE A 1 91 ? 22.304 5.193 -23.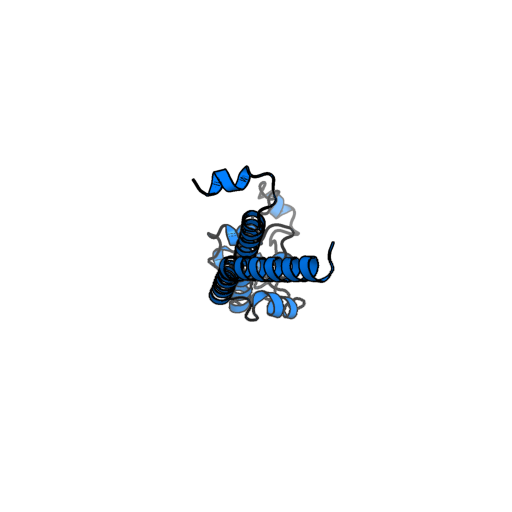150 1.00 63.31 91 PHE A C 1
ATOM 719 O O . PHE A 1 91 ? 23.248 5.991 -23.233 1.00 63.31 91 PHE A O 1
ATOM 726 N N . ALA A 1 92 ? 22.251 4.293 -22.160 1.00 58.75 92 ALA A N 1
ATOM 727 C CA . ALA A 1 92 ? 23.302 4.156 -21.165 1.00 58.75 92 ALA A CA 1
ATOM 728 C C . ALA A 1 92 ? 24.531 3.450 -21.744 1.00 58.75 92 ALA A C 1
ATOM 730 O O . ALA A 1 92 ? 24.553 2.241 -21.913 1.00 58.75 92 ALA A O 1
ATOM 731 N N . GLY A 1 93 ? 25.570 4.235 -22.038 1.00 56.38 93 GLY A N 1
ATOM 732 C CA . GLY A 1 93 ? 26.862 3.734 -22.520 1.00 56.38 93 GLY A CA 1
ATOM 733 C C . GLY A 1 93 ? 27.362 4.429 -23.784 1.00 56.38 93 GLY A C 1
ATOM 734 O O . GLY A 1 93 ? 28.563 4.457 -24.015 1.00 56.38 93 GLY A O 1
ATOM 735 N N . ASN A 1 94 ? 26.481 5.085 -24.548 1.00 65.06 94 ASN A N 1
ATOM 736 C CA . ASN A 1 94 ? 26.864 5.814 -25.759 1.00 65.06 94 ASN A CA 1
ATOM 737 C C . ASN A 1 94 ? 26.821 7.334 -25.539 1.00 65.06 94 ASN A C 1
ATOM 739 O O . ASN A 1 94 ? 25.767 7.971 -25.613 1.00 65.06 94 ASN A O 1
ATOM 743 N N . ALA A 1 95 ? 27.989 7.929 -25.273 1.00 61.78 95 ALA A N 1
ATOM 744 C CA . ALA A 1 95 ? 28.133 9.369 -25.036 1.00 61.78 95 ALA A CA 1
ATOM 745 C C . ALA A 1 95 ? 27.661 10.220 -26.234 1.00 61.78 95 ALA A C 1
ATOM 747 O O . ALA A 1 95 ? 27.042 11.263 -26.034 1.00 61.78 95 ALA A O 1
ATOM 748 N N . ALA A 1 96 ? 27.861 9.732 -27.464 1.00 63.06 96 ALA A N 1
ATOM 749 C CA . ALA A 1 96 ? 27.418 10.394 -28.694 1.00 63.06 96 ALA A CA 1
ATOM 750 C C . ALA A 1 96 ? 25.881 10.456 -28.826 1.00 63.06 96 ALA A C 1
ATOM 752 O O . ALA A 1 96 ? 25.331 11.501 -29.166 1.00 63.06 96 ALA A O 1
ATOM 753 N N . LEU A 1 97 ? 25.169 9.377 -28.471 1.00 60.72 97 LEU A N 1
ATOM 754 C CA . LEU A 1 97 ? 23.697 9.346 -28.478 1.00 60.72 97 LEU A CA 1
ATOM 755 C C . LEU A 1 97 ? 23.096 10.171 -27.328 1.00 60.72 97 LEU A C 1
ATOM 757 O O . LEU A 1 97 ? 22.027 10.760 -27.481 1.00 60.72 97 LEU A O 1
ATOM 761 N N . ARG A 1 98 ? 23.797 10.272 -26.188 1.00 59.59 98 ARG A N 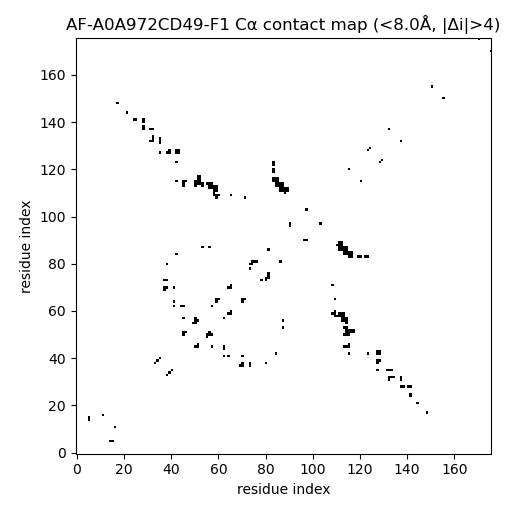1
ATOM 762 C CA . ARG A 1 98 ? 23.404 11.166 -25.082 1.00 59.59 98 ARG A CA 1
ATOM 763 C C . ARG A 1 98 ? 23.566 12.645 -25.424 1.00 59.59 98 ARG A C 1
ATOM 765 O O . ARG A 1 98 ? 22.737 13.443 -24.991 1.00 59.59 98 ARG A O 1
ATOM 772 N N . ALA A 1 99 ? 24.604 13.011 -26.177 1.00 62.53 99 ALA A N 1
ATOM 773 C CA . ALA A 1 99 ? 24.855 14.392 -26.592 1.00 62.53 99 ALA A CA 1
ATOM 774 C C . ALA A 1 99 ? 23.775 14.922 -27.555 1.00 62.53 99 ALA A C 1
ATOM 776 O O . ALA A 1 99 ? 23.422 16.097 -27.489 1.00 62.53 99 ALA A O 1
ATOM 777 N N . ALA A 1 100 ? 23.185 14.048 -28.379 1.00 61.75 100 ALA A N 1
ATOM 778 C CA . ALA A 1 100 ? 22.088 14.393 -29.286 1.00 61.75 100 ALA A CA 1
ATOM 779 C C . ALA A 1 100 ? 20.749 14.692 -28.573 1.00 61.75 100 ALA A C 1
ATOM 781 O O . ALA A 1 100 ? 19.847 15.265 -29.182 1.00 61.75 100 ALA A O 1
ATOM 782 N N . ASN A 1 101 ? 20.597 14.344 -27.285 1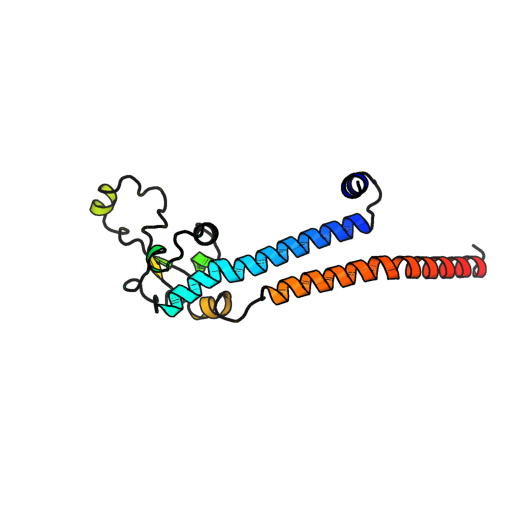.00 56.09 101 ASN A N 1
ATOM 783 C CA . ASN A 1 101 ? 19.375 14.596 -26.516 1.00 56.09 101 ASN A CA 1
ATOM 784 C C . ASN A 1 101 ? 19.666 15.400 -25.226 1.00 56.09 101 ASN A C 1
ATOM 786 O O . ASN A 1 101 ? 19.784 14.827 -24.134 1.00 56.09 101 ASN A O 1
ATOM 790 N N . PRO A 1 102 ? 19.743 16.745 -25.309 1.00 49.91 102 PRO A N 1
ATOM 791 C CA . PRO A 1 102 ? 20.151 17.621 -24.202 1.00 49.91 102 PRO A CA 1
ATOM 792 C C . PRO A 1 102 ? 19.181 17.654 -23.000 1.00 49.91 102 PRO A C 1
ATOM 794 O O . PRO A 1 102 ? 19.459 18.310 -21.996 1.00 49.91 102 PRO A O 1
ATOM 797 N N . LYS A 1 103 ? 18.059 16.916 -23.032 1.00 50.28 103 LYS A N 1
ATOM 798 C CA . LYS A 1 103 ? 17.133 16.762 -21.889 1.00 50.28 103 LYS A CA 1
ATOM 799 C C . LYS A 1 103 ? 17.463 15.586 -20.951 1.00 50.28 103 LYS A C 1
ATOM 801 O O . LYS A 1 103 ? 16.739 15.388 -19.972 1.00 50.28 103 LYS A O 1
ATOM 806 N N . SER A 1 104 ? 18.541 14.829 -21.185 1.00 52.09 104 SER A N 1
ATOM 807 C CA . SER A 1 104 ? 18.851 13.574 -20.463 1.00 52.09 104 SER A CA 1
ATOM 808 C C . SER A 1 104 ? 19.208 13.711 -18.971 1.00 52.09 104 SER A C 1
ATOM 810 O O . SER A 1 104 ? 19.367 12.707 -18.281 1.00 52.09 104 SER A O 1
ATOM 812 N N . ARG A 1 105 ? 19.253 14.928 -18.408 1.00 52.44 105 ARG A N 1
ATOM 813 C CA . ARG A 1 105 ? 19.492 15.109 -16.964 1.00 52.44 105 ARG A CA 1
ATOM 814 C C . ARG A 1 105 ? 18.283 14.734 -16.096 1.00 52.44 105 ARG A C 1
ATOM 816 O O . ARG A 1 105 ? 18.454 14.388 -14.929 1.00 52.44 105 ARG A O 1
ATOM 823 N N . LYS A 1 106 ? 17.058 14.782 -16.639 1.00 56.84 106 LYS A N 1
ATOM 824 C CA . LYS A 1 106 ? 15.842 14.327 -15.940 1.00 56.84 106 LYS A CA 1
ATOM 825 C C . LYS A 1 106 ? 15.480 12.930 -16.434 1.00 56.84 106 LYS A C 1
ATOM 827 O O . LYS A 1 106 ? 15.238 12.743 -17.619 1.00 56.84 106 LYS A O 1
ATOM 832 N N . ARG A 1 107 ? 15.420 11.960 -15.515 1.00 63.91 107 ARG A N 1
ATOM 833 C CA . ARG A 1 107 ? 14.988 10.576 -15.771 1.00 63.91 107 ARG A CA 1
ATOM 834 C C . ARG A 1 107 ? 13.642 10.562 -16.513 1.00 63.91 107 ARG A C 1
ATOM 836 O O . ARG A 1 107 ? 12.588 10.750 -15.898 1.00 63.91 107 ARG A O 1
ATOM 843 N N . ASN A 1 108 ? 13.672 10.370 -17.829 1.00 67.81 108 ASN A N 1
ATOM 844 C CA . ASN A 1 108 ? 12.485 10.397 -18.677 1.00 67.81 108 ASN A CA 1
ATOM 845 C C . ASN A 1 108 ? 11.817 9.023 -18.673 1.00 67.81 108 ASN A C 1
ATOM 847 O O . ASN A 1 108 ? 12.103 8.193 -19.524 1.00 67.81 108 ASN A O 1
ATOM 851 N N . LEU A 1 109 ? 10.892 8.799 -17.732 1.00 69.88 109 LEU A N 1
ATOM 852 C CA . LEU A 1 109 ? 10.190 7.515 -17.556 1.00 69.88 109 LEU A CA 1
ATOM 853 C C . LEU A 1 109 ? 9.502 6.971 -18.822 1.00 69.88 109 LEU A C 1
ATOM 855 O O . LEU A 1 109 ? 9.202 5.789 -18.871 1.00 69.88 109 LEU A O 1
ATOM 859 N N . ARG A 1 110 ? 9.234 7.814 -19.827 1.00 67.94 110 ARG A N 1
ATOM 860 C CA . ARG A 1 110 ? 8.660 7.381 -21.109 1.00 67.94 110 ARG A CA 1
ATOM 861 C C . ARG A 1 110 ? 9.644 6.614 -21.994 1.00 67.94 110 ARG A C 1
ATOM 863 O O . ARG A 1 110 ? 9.214 5.750 -22.736 1.00 67.94 110 ARG A O 1
ATOM 870 N N . LEU A 1 111 ? 10.933 6.948 -21.920 1.00 68.38 111 LEU A N 1
ATOM 871 C CA . LEU A 1 111 ? 11.986 6.344 -22.746 1.00 68.38 111 LEU A CA 1
ATOM 872 C C . LEU A 1 111 ? 12.698 5.189 -22.031 1.00 68.38 111 LEU A C 1
ATOM 874 O O . LEU A 1 111 ? 13.433 4.439 -22.664 1.00 68.38 111 LEU A O 1
ATOM 878 N N . LEU A 1 112 ? 12.507 5.070 -20.713 1.00 75.88 112 LEU A N 1
ATOM 879 C CA . LEU A 1 112 ? 13.055 3.965 -19.940 1.00 75.88 112 LEU A CA 1
ATOM 880 C C . LEU A 1 112 ? 12.300 2.680 -20.267 1.00 75.88 112 LEU A C 1
ATOM 882 O O . LEU A 1 112 ? 11.064 2.659 -20.280 1.00 75.88 112 LEU A O 1
ATOM 886 N N . ARG A 1 113 ? 13.066 1.613 -20.481 1.00 82.06 113 ARG A N 1
ATOM 887 C CA . ARG A 1 113 ? 12.540 0.259 -20.610 1.00 82.06 113 ARG A CA 1
ATOM 888 C C . ARG A 1 113 ? 12.699 -0.452 -19.272 1.00 82.06 113 ARG A C 1
ATOM 890 O O . ARG A 1 113 ? 13.641 -0.188 -18.524 1.00 82.06 113 ARG A O 1
ATOM 897 N N . PHE A 1 114 ? 11.754 -1.320 -18.956 1.00 85.75 114 PHE A N 1
ATOM 898 C CA . PHE A 1 114 ? 11.685 -2.027 -17.686 1.00 85.75 114 PHE A CA 1
ATOM 899 C C . PHE A 1 114 ? 11.660 -3.531 -17.938 1.00 85.75 114 PHE A C 1
ATOM 901 O O . PHE A 1 114 ? 11.004 -3.992 -18.873 1.00 85.75 114 PHE A O 1
ATOM 908 N N . TYR A 1 115 ? 12.374 -4.277 -17.101 1.00 85.75 115 TYR A N 1
ATOM 909 C CA . TYR A 1 115 ? 12.389 -5.739 -17.103 1.00 85.75 115 TYR A CA 1
ATOM 910 C C . TYR A 1 115 ? 12.569 -6.260 -15.672 1.00 85.75 115 TYR A C 1
ATOM 912 O O . TYR A 1 115 ? 12.939 -5.505 -14.763 1.00 85.75 115 TYR A O 1
ATOM 920 N N . ILE A 1 116 ? 12.278 -7.540 -15.459 1.00 85.81 116 ILE A N 1
ATOM 921 C CA . ILE A 1 116 ? 12.448 -8.210 -14.165 1.00 85.81 116 ILE A CA 1
ATOM 922 C C . ILE A 1 116 ? 13.564 -9.243 -14.329 1.00 85.81 116 ILE A C 1
ATOM 924 O O . ILE A 1 116 ? 13.346 -10.224 -15.032 1.00 85.81 116 ILE A O 1
ATOM 928 N N . PRO A 1 117 ? 14.756 -9.044 -13.738 1.00 83.94 117 PRO A N 1
ATOM 929 C CA . PRO A 1 117 ? 15.843 -10.002 -13.892 1.00 83.94 117 PRO A CA 1
ATOM 930 C C . PRO A 1 117 ? 15.519 -11.329 -13.195 1.00 83.94 117 PRO A C 1
ATOM 932 O O . PRO A 1 117 ? 14.893 -11.305 -12.132 1.00 83.94 117 PRO A O 1
ATOM 935 N N . PRO A 1 118 ? 16.009 -12.470 -13.717 1.00 81.50 118 PRO A N 1
ATOM 936 C CA . PRO A 1 118 ? 15.723 -13.809 -13.188 1.00 81.50 118 PRO A CA 1
ATOM 937 C C . PRO A 1 118 ? 16.047 -13.956 -11.692 1.00 81.50 118 PRO A C 1
ATOM 939 O O . PRO A 1 118 ? 15.324 -14.620 -10.958 1.00 81.50 118 PRO A O 1
ATOM 942 N N . GLU A 1 119 ? 17.078 -13.258 -11.215 1.00 82.81 119 GLU A N 1
ATOM 943 C CA . GLU A 1 119 ? 17.548 -13.260 -9.821 1.00 82.81 119 GLU A CA 1
ATOM 944 C C . GLU A 1 119 ? 16.499 -12.785 -8.806 1.00 82.81 119 GLU A C 1
ATOM 946 O O . GLU A 1 119 ? 16.511 -13.205 -7.650 1.00 82.81 119 GLU A O 1
ATOM 951 N N . VAL A 1 120 ? 15.591 -11.893 -9.213 1.00 83.56 120 VAL A N 1
ATOM 952 C CA . VAL A 1 120 ? 14.586 -11.297 -8.317 1.00 83.56 120 VAL A CA 1
ATOM 953 C C . VAL A 1 120 ? 13.179 -11.827 -8.576 1.00 83.56 120 VAL A C 1
ATOM 955 O O . VAL A 1 120 ? 12.225 -11.299 -8.001 1.00 83.56 120 VAL A O 1
ATOM 958 N N . HIS A 1 121 ? 13.034 -12.873 -9.398 1.00 80.56 121 HIS A N 1
ATOM 959 C CA . HIS A 1 121 ? 11.736 -13.472 -9.718 1.00 80.56 121 HIS A CA 1
ATOM 960 C C . HIS A 1 121 ? 10.984 -13.925 -8.478 1.00 80.56 121 HIS A C 1
ATOM 962 O O . HIS A 1 121 ? 9.847 -13.508 -8.279 1.00 80.56 121 HIS A O 1
ATOM 968 N N . GLU A 1 122 ? 11.644 -14.699 -7.620 1.00 79.69 122 GLU A N 1
ATOM 969 C CA . GLU A 1 122 ? 11.047 -15.226 -6.396 1.00 79.69 122 GLU A CA 1
ATOM 970 C C . GLU A 1 122 ? 10.529 -14.076 -5.517 1.00 79.69 122 GLU A C 1
ATOM 972 O O . GLU A 1 122 ? 9.368 -14.036 -5.111 1.00 79.69 122 GLU A O 1
ATOM 977 N N . ARG A 1 123 ? 11.351 -13.037 -5.333 1.00 79.88 123 ARG A N 1
ATOM 978 C CA . ARG A 1 123 ? 10.965 -11.831 -4.591 1.00 79.88 123 ARG A CA 1
ATOM 979 C C . ARG A 1 123 ? 9.792 -11.091 -5.239 1.00 79.88 123 ARG A C 1
ATOM 981 O O . ARG A 1 123 ? 8.920 -10.592 -4.525 1.00 79.88 123 ARG A O 1
ATOM 988 N N . ALA A 1 124 ? 9.777 -10.987 -6.567 1.00 79.44 124 ALA A N 1
ATOM 989 C CA . ALA A 1 124 ? 8.691 -10.365 -7.318 1.00 79.44 124 ALA A CA 1
ATOM 990 C C . ALA A 1 124 ? 7.382 -11.137 -7.148 1.00 79.44 124 ALA A C 1
ATOM 992 O O . ALA A 1 124 ? 6.321 -10.536 -6.955 1.00 79.44 124 ALA A O 1
ATOM 993 N N . GLU A 1 125 ? 7.474 -12.463 -7.193 1.00 79.38 125 GLU A N 1
ATOM 994 C CA . GLU A 1 125 ? 6.343 -13.362 -7.103 1.00 79.38 125 GLU A CA 1
ATOM 995 C C . GLU A 1 125 ? 5.704 -13.289 -5.717 1.00 79.38 125 GLU A C 1
ATOM 997 O O . GLU A 1 125 ? 4.509 -13.003 -5.605 1.00 79.38 125 GLU A O 1
ATOM 1002 N N . PHE A 1 126 ? 6.507 -13.412 -4.657 1.00 77.81 126 PHE A N 1
ATOM 1003 C CA . PHE A 1 126 ? 6.026 -13.287 -3.281 1.00 77.81 126 PHE A CA 1
ATOM 1004 C C . PHE A 1 126 ? 5.417 -11.914 -2.980 1.00 77.81 126 PHE A C 1
ATOM 1006 O O . PHE A 1 126 ? 4.414 -11.832 -2.274 1.00 77.81 126 PHE A O 1
ATOM 1013 N N . MET A 1 127 ? 6.011 -10.832 -3.491 1.00 74.94 127 MET A N 1
ATOM 1014 C CA . MET A 1 127 ? 5.621 -9.473 -3.105 1.00 74.94 127 MET A CA 1
ATOM 1015 C C . MET A 1 127 ? 4.455 -8.906 -3.929 1.00 74.94 127 MET A C 1
ATOM 1017 O O . MET A 1 127 ? 3.718 -8.056 -3.426 1.00 74.94 127 MET A O 1
ATOM 1021 N N . TYR A 1 128 ? 4.281 -9.339 -5.183 1.00 76.25 128 TYR A N 1
ATOM 1022 C CA . TYR A 1 128 ? 3.365 -8.677 -6.126 1.00 76.25 128 TYR A CA 1
ATOM 1023 C C . TYR A 1 128 ? 2.449 -9.611 -6.932 1.00 76.25 128 TYR A C 1
ATOM 1025 O O . TYR A 1 128 ? 1.422 -9.135 -7.447 1.00 76.25 128 TYR A O 1
ATOM 1033 N N . ILE A 1 129 ? 2.802 -10.896 -7.062 1.00 72.31 129 ILE A N 1
ATOM 1034 C CA . ILE A 1 129 ? 2.013 -11.892 -7.809 1.00 72.31 129 ILE A CA 1
ATOM 1035 C C . ILE A 1 129 ? 1.132 -12.705 -6.865 1.00 72.31 129 ILE A C 1
ATOM 1037 O O . ILE A 1 129 ? -0.063 -12.827 -7.135 1.00 72.31 129 ILE A O 1
ATOM 1041 N N . ARG A 1 130 ? 1.681 -13.200 -5.748 1.00 72.38 130 ARG A N 1
ATOM 1042 C CA . ARG A 1 130 ? 0.897 -13.894 -4.722 1.00 72.38 130 ARG A CA 1
ATOM 1043 C C . ARG A 1 130 ? -0.227 -12.998 -4.203 1.00 72.38 130 ARG A C 1
ATOM 1045 O O . ARG A 1 130 ? -0.068 -11.788 -4.028 1.00 72.38 130 ARG A O 1
ATOM 1052 N N . GLU A 1 131 ? -1.390 -13.610 -3.996 1.00 60.03 131 GLU A N 1
ATOM 1053 C CA . GLU A 1 131 ? -2.618 -12.927 -3.603 1.00 60.03 131 GLU A CA 1
ATOM 1054 C C . GLU A 1 131 ? -2.431 -12.169 -2.279 1.00 60.03 131 GLU A C 1
ATOM 1056 O O . GLU A 1 131 ? -2.366 -12.754 -1.206 1.00 60.03 131 GLU A O 1
ATOM 1061 N N . GLY A 1 132 ? -2.316 -10.840 -2.360 1.00 61.56 132 GLY A N 1
ATOM 1062 C CA . GLY A 1 132 ? -2.263 -9.965 -1.185 1.00 61.56 132 GLY A CA 1
ATOM 1063 C C . GLY A 1 132 ? -3.649 -9.562 -0.663 1.00 61.56 132 GLY A C 1
ATOM 1064 O O . GLY A 1 132 ? -4.674 -10.140 -1.025 1.00 61.56 132 GLY A O 1
ATOM 1065 N N . THR A 1 133 ? -3.706 -8.486 0.125 1.00 63.44 133 THR A N 1
ATOM 1066 C CA . THR A 1 133 ? -4.947 -7.879 0.647 1.00 63.44 133 THR A CA 1
ATOM 1067 C C . THR A 1 133 ? -5.829 -7.378 -0.498 1.00 63.44 133 THR A C 1
ATOM 1069 O O . THR A 1 133 ? -5.398 -6.555 -1.307 1.00 63.44 133 THR A O 1
ATOM 1072 N N . SER A 1 134 ? -7.034 -7.924 -0.674 1.00 77.62 134 SER A N 1
ATOM 1073 C CA . SER A 1 134 ? -7.973 -7.460 -1.711 1.00 77.62 134 SER A CA 1
ATOM 1074 C C . SER A 1 134 ? -8.676 -6.180 -1.266 1.00 77.62 134 SER A C 1
ATOM 1076 O O . SER A 1 134 ? -8.682 -5.859 -0.080 1.00 77.62 134 SER A O 1
ATOM 1078 N N . LEU A 1 135 ? -9.277 -5.442 -2.210 1.00 78.00 135 LEU A N 1
ATOM 1079 C CA . LEU A 1 135 ? -10.155 -4.309 -1.871 1.00 78.00 135 LEU A CA 1
ATOM 1080 C C . LEU A 1 135 ? -11.219 -4.734 -0.853 1.00 78.00 135 LEU A C 1
ATOM 1082 O O . LEU A 1 135 ? -11.518 -3.997 0.078 1.00 78.00 135 LEU A O 1
ATOM 1086 N N . LEU A 1 136 ? -11.724 -5.958 -1.013 1.00 81.62 136 LEU A N 1
ATOM 1087 C CA . LEU A 1 136 ? -12.693 -6.575 -0.123 1.00 81.62 136 LEU A CA 1
ATOM 1088 C C . LEU A 1 136 ? -12.106 -6.765 1.284 1.00 81.62 136 LEU A C 1
ATOM 1090 O O . LEU A 1 136 ? -12.721 -6.331 2.249 1.00 81.62 136 LEU A O 1
ATOM 1094 N N . MET A 1 137 ? -10.892 -7.311 1.411 1.00 83.12 137 MET A N 1
ATOM 1095 C CA . MET A 1 137 ? -10.232 -7.459 2.718 1.00 83.12 137 MET A CA 1
ATOM 1096 C C . MET A 1 137 ? -9.982 -6.113 3.410 1.00 83.12 137 MET A C 1
ATOM 1098 O O . MET A 1 137 ? -10.185 -6.006 4.615 1.00 83.12 137 MET A O 1
ATOM 1102 N N . ALA A 1 138 ? -9.592 -5.077 2.660 1.00 83.94 138 ALA A N 1
ATOM 1103 C CA . ALA A 1 138 ? -9.432 -3.728 3.209 1.00 83.94 138 ALA A CA 1
ATOM 1104 C C . ALA A 1 138 ? -10.776 -3.137 3.682 1.00 83.94 138 ALA A C 1
ATOM 1106 O O . ALA A 1 138 ? -10.853 -2.490 4.725 1.00 83.94 138 ALA A O 1
ATOM 1107 N N . LEU A 1 139 ? -11.859 -3.394 2.944 1.00 87.44 139 LEU A N 1
ATOM 1108 C CA . LEU A 1 139 ? -13.200 -2.963 3.333 1.00 87.44 139 LEU A CA 1
ATOM 1109 C C . LEU A 1 139 ? -13.694 -3.714 4.578 1.00 87.44 139 LEU A C 1
ATOM 1111 O O . LEU A 1 139 ? -14.232 -3.088 5.490 1.00 87.44 139 LEU A O 1
ATOM 1115 N N . ILE A 1 140 ? -13.440 -5.025 4.659 1.00 89.06 140 ILE A N 1
ATOM 1116 C CA . ILE A 1 140 ? -13.720 -5.829 5.854 1.00 89.06 140 ILE A CA 1
ATOM 1117 C C . ILE A 1 140 ? -12.945 -5.285 7.052 1.00 89.06 140 ILE A C 1
ATOM 1119 O O . ILE A 1 140 ? -13.545 -5.124 8.109 1.00 89.06 140 ILE A O 1
ATOM 1123 N N . SER A 1 141 ? -11.655 -4.950 6.921 1.00 87.44 141 SER A N 1
ATOM 1124 C CA . SER A 1 141 ? -10.893 -4.425 8.063 1.00 87.44 141 SER A CA 1
ATOM 1125 C C . SER A 1 141 ? -11.469 -3.115 8.601 1.00 87.44 141 SER A C 1
ATOM 1127 O O . SER A 1 141 ? -11.531 -2.930 9.815 1.00 87.44 141 SER A O 1
ATOM 1129 N N . VAL A 1 142 ? -11.952 -2.233 7.718 1.00 88.31 142 VAL A N 1
ATOM 1130 C CA . VAL A 1 142 ? -12.634 -0.998 8.133 1.00 88.31 142 VAL A CA 1
ATOM 1131 C C . VAL A 1 142 ? -13.975 -1.313 8.801 1.00 88.31 142 VAL A C 1
ATOM 1133 O O . VAL A 1 142 ? -14.272 -0.752 9.853 1.00 88.31 142 VAL A O 1
ATOM 1136 N N . ALA A 1 143 ? -14.767 -2.230 8.240 1.00 90.50 143 ALA A N 1
ATOM 1137 C CA . ALA A 1 143 ? -16.056 -2.626 8.808 1.00 90.50 143 ALA A CA 1
ATOM 1138 C C . ALA A 1 143 ? -15.911 -3.273 10.196 1.00 90.50 143 ALA A C 1
ATOM 1140 O O . ALA A 1 143 ? -16.647 -2.928 11.118 1.00 90.50 143 ALA A O 1
ATOM 1141 N N . VAL A 1 144 ? -14.927 -4.161 10.368 1.00 91.62 144 VAL A N 1
ATOM 1142 C CA . VAL A 1 144 ? -14.601 -4.779 11.661 1.00 91.62 144 VAL A CA 1
ATOM 1143 C C . VAL A 1 144 ? -14.190 -3.712 12.667 1.00 91.62 144 VAL A C 1
ATOM 1145 O O . VAL A 1 144 ? -14.684 -3.719 13.790 1.00 91.62 144 VAL A O 1
ATOM 1148 N N . PHE A 1 145 ? -13.344 -2.759 12.267 1.00 89.50 145 PHE A N 1
ATOM 1149 C CA . PHE A 1 145 ? -12.954 -1.672 13.157 1.00 89.50 145 PHE A CA 1
ATOM 1150 C C . PHE A 1 145 ? -14.149 -0.810 13.583 1.00 89.50 145 PHE A C 1
ATOM 1152 O O . PHE A 1 145 ? -14.281 -0.515 14.766 1.00 89.50 145 PHE A O 1
ATOM 1159 N N . LEU A 1 146 ? -15.057 -0.464 12.665 1.00 88.38 146 LEU A N 1
ATOM 1160 C CA . LEU A 1 146 ? -16.295 0.242 13.016 1.00 88.38 146 LEU A CA 1
ATOM 1161 C C . LEU A 1 146 ? -17.156 -0.560 14.000 1.00 88.38 146 LEU A C 1
ATOM 1163 O O . LEU A 1 146 ? -17.710 0.019 14.932 1.00 88.38 146 LEU A O 1
ATOM 1167 N N . GLY A 1 147 ? -17.224 -1.883 13.835 1.00 89.94 147 GLY A N 1
ATOM 1168 C CA . GLY A 1 147 ? -17.883 -2.773 14.791 1.00 89.94 147 GLY A CA 1
ATOM 1169 C C . GLY A 1 147 ? -17.247 -2.718 16.183 1.00 89.94 147 GLY A C 1
ATOM 1170 O O . GLY A 1 147 ? -17.964 -2.624 17.176 1.00 89.94 147 GLY A O 1
ATOM 1171 N N . VAL A 1 148 ? -15.913 -2.701 16.262 1.00 88.75 148 VAL A N 1
ATOM 1172 C CA . VAL A 1 148 ? -15.178 -2.546 17.530 1.00 88.75 148 VAL A CA 1
ATOM 1173 C C . VAL A 1 148 ? -15.440 -1.178 18.155 1.00 88.75 148 VAL A C 1
ATOM 1175 O O . VAL A 1 148 ? -15.721 -1.109 19.344 1.00 88.75 148 VAL A O 1
ATOM 1178 N N . VAL A 1 149 ? -15.409 -0.096 17.372 1.00 86.00 149 VAL A N 1
ATOM 1179 C CA . VAL A 1 149 ? -15.725 1.259 17.855 1.00 86.00 149 VAL A CA 1
ATOM 1180 C C . VAL A 1 149 ? -17.138 1.306 18.435 1.00 86.00 149 VAL A C 1
ATOM 1182 O O . VAL A 1 149 ? -17.326 1.786 19.550 1.00 86.00 149 VAL A O 1
ATOM 1185 N N . PHE A 1 150 ? -18.122 0.769 17.711 1.00 86.62 150 PHE A N 1
ATOM 1186 C CA . PHE A 1 150 ? -19.506 0.704 18.174 1.00 86.62 150 PHE A CA 1
ATOM 1187 C C . PHE A 1 150 ? -19.632 -0.106 19.468 1.00 86.62 150 PHE A C 1
ATOM 1189 O O . PHE A 1 150 ? -20.256 0.349 20.425 1.00 86.62 150 PHE A O 1
ATOM 1196 N N . PHE A 1 151 ? -18.986 -1.273 19.526 1.00 87.31 151 PHE A N 1
ATOM 1197 C CA . PHE A 1 151 ? -18.950 -2.092 20.732 1.00 87.31 151 PHE A CA 1
ATOM 1198 C C . PHE A 1 151 ? -18.332 -1.334 21.910 1.00 87.31 151 PHE A C 1
ATOM 1200 O O . PHE A 1 151 ? -18.917 -1.317 22.987 1.00 87.31 151 PHE A O 1
ATOM 1207 N N . CYS A 1 152 ? -17.202 -0.655 21.709 1.00 83.62 152 CYS A N 1
ATOM 1208 C CA . CYS A 1 152 ? -16.562 0.155 22.740 1.00 83.62 152 CYS A CA 1
ATOM 1209 C C . CYS A 1 152 ? -17.497 1.255 23.258 1.00 83.62 152 CYS A C 1
ATOM 1211 O O . CYS A 1 152 ? -17.634 1.412 24.465 1.00 83.62 152 CYS A O 1
ATOM 1213 N N . LEU A 1 153 ? -18.183 1.980 22.373 1.00 82.81 153 LEU A N 1
ATOM 1214 C CA . LEU A 1 153 ? -19.082 3.066 22.775 1.00 82.81 153 LEU A CA 1
ATOM 1215 C C . LEU A 1 153 ? -20.318 2.583 23.548 1.00 82.81 153 LEU A C 1
ATOM 1217 O O . LEU A 1 153 ? -20.843 3.337 24.358 1.00 82.81 153 LEU A O 1
ATOM 1221 N N . VAL A 1 154 ? -20.777 1.349 23.323 1.00 83.88 154 VAL A N 1
ATOM 1222 C CA . VAL A 1 154 ? -21.966 0.797 23.998 1.00 83.88 154 VAL A CA 1
ATOM 1223 C C . VAL A 1 154 ? -21.600 0.008 25.258 1.00 83.88 154 VAL A C 1
ATOM 1225 O O . VAL A 1 154 ? -22.258 0.146 26.286 1.00 83.88 154 VAL A O 1
ATOM 1228 N N . ALA A 1 155 ? -20.558 -0.821 25.202 1.00 84.94 155 ALA A N 1
ATOM 1229 C CA . ALA A 1 155 ? -20.197 -1.732 26.285 1.00 84.94 155 ALA A CA 1
ATOM 1230 C C . ALA A 1 155 ? -19.339 -1.069 27.371 1.00 84.94 155 ALA A C 1
ATOM 1232 O O . ALA A 1 155 ? -19.507 -1.387 28.547 1.00 84.94 155 ALA A O 1
ATOM 1233 N N . ILE A 1 156 ? -18.431 -0.154 27.004 1.00 82.69 156 ILE A N 1
ATOM 1234 C CA . ILE A 1 156 ? -17.522 0.477 27.974 1.00 82.69 156 ILE A CA 1
ATOM 1235 C C . ILE A 1 156 ? -18.282 1.304 29.017 1.00 82.69 156 ILE A C 1
ATOM 1237 O O . ILE A 1 156 ? -17.978 1.120 30.193 1.00 82.69 156 ILE A O 1
ATOM 1241 N N . PRO A 1 157 ? -19.275 2.150 28.667 1.00 81.94 157 PRO A N 1
ATOM 1242 C CA . PRO A 1 157 ? -20.025 2.902 29.673 1.00 81.94 157 PRO A CA 1
ATOM 1243 C C . PRO A 1 157 ? -20.686 1.985 30.707 1.00 81.94 157 PRO A C 1
ATOM 1245 O O . PRO A 1 157 ? -20.492 2.171 31.901 1.00 81.94 157 PRO A O 1
ATOM 1248 N N . GLY A 1 158 ? -21.354 0.918 30.253 1.00 80.94 158 GLY A N 1
ATOM 1249 C CA . GLY A 1 158 ? -21.983 -0.049 31.156 1.00 80.94 158 GLY A CA 1
ATOM 1250 C C . GLY A 1 158 ? -20.982 -0.807 32.037 1.00 80.94 158 GLY A C 1
ATOM 1251 O O . GLY A 1 158 ? -21.278 -1.098 33.195 1.00 80.94 158 GLY A O 1
ATOM 1252 N N . LEU A 1 159 ? -19.780 -1.104 31.525 1.00 83.50 159 LEU A N 1
ATOM 1253 C CA . LEU A 1 159 ? -18.708 -1.693 32.334 1.00 83.50 159 LEU A CA 1
ATOM 1254 C C . LEU A 1 159 ? -18.184 -0.719 33.392 1.00 83.50 159 LEU A C 1
ATOM 1256 O O . LEU A 1 159 ? -17.921 -1.140 34.517 1.00 83.50 159 LEU A O 1
ATOM 1260 N N . ILE A 1 160 ? -18.019 0.558 33.036 1.00 83.06 160 ILE A N 1
ATOM 1261 C CA . ILE A 1 160 ? -17.582 1.598 33.973 1.00 83.06 160 ILE A CA 1
ATOM 1262 C C . ILE A 1 160 ? -18.626 1.756 35.075 1.00 83.06 160 ILE A C 1
ATOM 1264 O O . ILE A 1 160 ? -18.254 1.771 36.244 1.00 83.06 160 ILE A O 1
ATOM 1268 N N . ASP A 1 161 ? -19.914 1.790 34.738 1.00 87.44 161 ASP A N 1
ATOM 1269 C CA . ASP A 1 161 ? -20.991 1.912 35.725 1.00 87.44 161 ASP A CA 1
ATOM 1270 C C . ASP A 1 161 ? -20.991 0.741 36.719 1.00 87.44 161 ASP A C 1
ATOM 1272 O O . ASP A 1 161 ? -21.036 0.956 37.932 1.00 87.44 161 ASP A O 1
ATOM 1276 N N . LEU A 1 162 ? -20.855 -0.497 36.227 1.00 87.44 162 LEU A N 1
ATOM 1277 C CA . LEU A 1 162 ? -20.744 -1.695 37.071 1.00 87.44 162 LEU A CA 1
ATOM 1278 C C . LEU A 1 162 ? -19.502 -1.669 37.964 1.00 87.44 162 LEU A C 1
ATOM 1280 O O . LEU A 1 162 ? -19.585 -1.994 39.148 1.00 87.44 162 LEU A O 1
ATOM 1284 N N . LEU A 1 163 ? -18.355 -1.278 37.409 1.00 89.56 163 LEU A N 1
ATOM 1285 C CA . LEU A 1 163 ? -17.106 -1.176 38.158 1.00 89.56 163 LEU A CA 1
ATOM 1286 C C . LEU A 1 163 ? -17.215 -0.114 39.259 1.00 89.56 163 LEU A C 1
ATOM 1288 O O . LEU A 1 163 ? -16.790 -0.346 40.388 1.00 89.56 163 LEU A O 1
ATOM 1292 N N . THR A 1 164 ? -17.825 1.028 38.941 1.00 88.81 164 THR A N 1
ATOM 1293 C CA . THR A 1 164 ? -18.030 2.132 39.885 1.00 88.81 164 THR A CA 1
ATOM 1294 C C . THR A 1 164 ? -18.997 1.723 40.996 1.00 88.81 164 THR A C 1
ATOM 1296 O O . THR A 1 164 ? -18.747 2.018 42.163 1.00 88.81 164 THR A O 1
ATOM 1299 N N . ALA A 1 165 ? -20.066 0.989 40.667 1.00 90.12 165 ALA A N 1
ATOM 1300 C CA . ALA A 1 165 ? -20.995 0.436 41.651 1.00 90.12 165 ALA A CA 1
ATOM 1301 C C . ALA A 1 165 ? -20.312 -0.573 42.590 1.00 90.12 165 ALA A C 1
ATOM 1303 O O . ALA A 1 165 ? -20.470 -0.484 43.807 1.00 90.12 165 ALA A O 1
ATOM 1304 N N . LEU A 1 166 ? -19.502 -1.478 42.038 1.00 90.06 166 LEU A N 1
ATOM 1305 C CA . LEU A 1 166 ? -18.764 -2.477 42.808 1.00 90.06 166 LEU A CA 1
ATOM 1306 C C . LEU A 1 166 ? -17.722 -1.835 43.736 1.00 90.06 166 LEU A C 1
ATOM 1308 O O . LEU A 1 166 ? -17.645 -2.196 44.907 1.00 90.06 166 LEU A O 1
ATOM 1312 N N . PHE A 1 167 ? -16.954 -0.852 43.254 1.00 90.69 167 PHE A N 1
ATOM 1313 C CA . PHE A 1 167 ? -16.016 -0.113 44.108 1.00 90.69 167 PHE A CA 1
ATOM 1314 C C . PHE A 1 167 ? -16.725 0.618 45.246 1.00 90.69 167 PHE A C 1
ATOM 1316 O O . PHE A 1 167 ? -16.244 0.586 46.376 1.00 90.69 167 PHE A O 1
ATOM 1323 N N . ARG A 1 168 ? -17.889 1.211 44.970 1.00 90.62 168 ARG A N 1
ATOM 1324 C CA . ARG A 1 168 ? -18.690 1.891 45.989 1.00 90.62 168 ARG A CA 1
ATOM 1325 C C . ARG A 1 168 ? -19.178 0.932 47.075 1.00 90.62 168 ARG A C 1
ATOM 1327 O O . ARG A 1 168 ? -19.136 1.276 48.250 1.00 90.62 168 ARG A O 1
ATOM 1334 N N . GLU A 1 169 ? -19.634 -0.263 46.703 1.00 89.69 169 GLU A N 1
ATOM 1335 C CA . GLU A 1 169 ? -20.014 -1.293 47.681 1.00 89.69 169 GLU A CA 1
ATOM 1336 C C . GLU A 1 169 ? -18.819 -1.767 48.511 1.00 89.69 169 GLU A C 1
ATOM 1338 O O . GLU A 1 169 ? -18.950 -1.951 49.720 1.00 89.69 169 GLU A O 1
ATOM 1343 N N . ILE A 1 170 ? -17.648 -1.918 47.887 1.00 87.88 170 ILE A N 1
ATOM 1344 C CA . ILE A 1 170 ? -16.411 -2.285 48.585 1.00 87.88 170 ILE A CA 1
ATOM 1345 C C . ILE A 1 170 ? -16.012 -1.200 49.596 1.00 87.88 170 ILE A C 1
ATOM 1347 O O . ILE A 1 170 ? -15.710 -1.543 50.736 1.00 87.88 170 ILE A O 1
ATOM 1351 N N . GLU A 1 171 ? -16.050 0.085 49.232 1.00 88.25 171 GLU A N 1
ATOM 1352 C CA . GLU A 1 171 ? -15.779 1.190 50.171 1.00 88.25 171 GLU A CA 1
ATOM 1353 C C . GLU A 1 171 ? -16.743 1.170 51.364 1.00 88.25 171 GLU A C 1
ATOM 1355 O O . GLU A 1 171 ? -16.304 1.194 52.514 1.00 88.25 171 GLU A O 1
ATOM 1360 N N . ILE A 1 172 ? -18.048 1.012 51.108 1.00 87.19 172 ILE A N 1
ATOM 1361 C CA . ILE A 1 172 ? -19.066 0.912 52.167 1.00 87.19 172 ILE A CA 1
ATOM 1362 C C . ILE A 1 172 ? -18.792 -0.286 53.089 1.00 87.19 172 ILE A C 1
ATOM 1364 O O . ILE A 1 172 ? -18.970 -0.184 54.303 1.00 87.19 172 ILE A O 1
ATOM 1368 N N . PHE A 1 173 ? -18.356 -1.419 52.535 1.00 84.50 173 PHE A N 1
ATOM 1369 C CA . PHE A 1 173 ? -18.075 -2.629 53.307 1.00 84.50 173 PHE A CA 1
ATOM 1370 C C . PHE A 1 173 ? -16.791 -2.523 54.145 1.00 84.50 173 PHE A C 1
ATOM 1372 O O . PHE A 1 173 ? -16.735 -3.067 55.248 1.00 84.50 173 PHE A O 1
ATOM 1379 N N . PHE A 1 174 ? -15.767 -1.820 53.650 1.00 83.75 174 PHE A N 1
ATOM 1380 C CA . PHE A 1 174 ? -14.488 -1.637 54.348 1.00 83.75 174 PHE A CA 1
ATOM 1381 C C . PHE A 1 174 ? -14.428 -0.391 55.247 1.00 83.75 174 PHE A C 1
ATOM 1383 O O . PHE A 1 174 ? -13.469 -0.259 56.009 1.00 83.75 174 PHE A O 1
ATOM 1390 N N . GLY A 1 175 ? -15.452 0.469 55.235 1.00 66.62 175 GLY A N 1
ATOM 1391 C CA . GLY A 1 175 ? -15.603 1.571 56.191 1.00 66.62 175 GLY A CA 1
ATOM 1392 C C . GLY A 1 175 ? -14.513 2.642 56.098 1.00 66.62 175 GLY A C 1
ATOM 1393 O O . GLY A 1 175 ? -14.131 3.200 57.129 1.00 66.62 175 GLY A O 1
ATOM 1394 N N . VAL A 1 176 ? -14.003 2.890 54.887 1.00 58.00 176 VAL A N 1
ATOM 1395 C CA . VAL A 1 176 ? -13.159 4.053 54.557 1.00 58.00 176 VAL A CA 1
ATOM 1396 C C . VAL A 1 176 ? -14.025 5.130 53.923 1.00 58.00 176 VAL A C 1
ATOM 1398 O O . VAL A 1 176 ? -14.892 4.763 53.101 1.00 58.00 176 VAL A O 1
#

Mean predicted aligned error: 11.86 Å